Protein AF-A0A529LK56-F1 (afdb_monomer)

pLDDT: mean 95.72, std 2.09, range [88.94, 98.31]

Nearest PDB structures (foldseek):
  2pkh-assembly2_F  TM=9.470E-01  e=5.217E-05  Pseudomonas syringae pv. tomato str. DC3000

Solvent-accessible surface area (backbone atoms only — not comparable to full-atom values): 4899 Å² total; per-residue (Å²): 94,50,77,44,77,44,66,58,96,89,38,51,77,43,81,45,79,45,83,64,62,50,90,82,46,75,60,62,76,77,57,65,64,91,82,40,57,70,66,61,57,44,47,75,76,51,73,81,90,78,86,86,88,88,86,82,91,72,62,31,47,71,66,58,9,63,69,47,75,50,58,69,60,80

Sequence (74 aa):
HSVVVNFENDLPVQLEERFVNPSLIPDYDKQDFSKTATYDYLMQKTPVTEVEHIISAIPADAETARHLGIDVGA

Radius of gyration: 14.25 Å; Cα contacts (8 Å, |Δi|>4): 71; chains: 1; bounding box: 32×23×36 Å

Foldseek 3Di:
DDWDFDDDPNAGDDTDDDDDDCVQVVCLVVDDCVVPPSVRVVCVSPNDPDDDDDDDDFFADPVRCVSRVHDGGD

Mean predicted aligned error: 2.8 Å

Secondary structure (DSSP, 8-state):
-EEEEEEETTEEEEEEEE---TTT-TTGGGS-TTTS-HHHHHHHHS---------------HHHHHH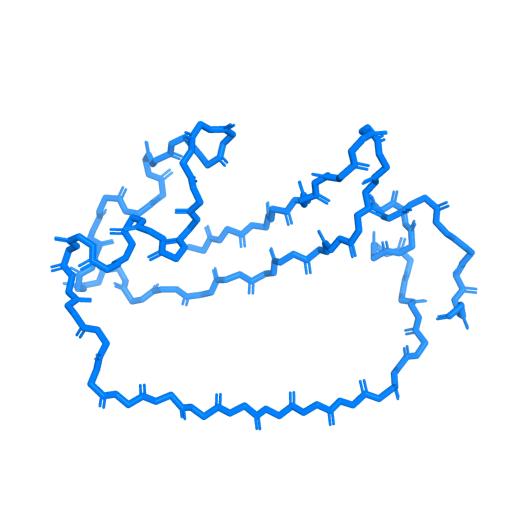HT--TT-

Structure (mmCIF, N/CA/C/O backbone):
data_AF-A0A529LK56-F1
#
_entry.id   AF-A0A529LK56-F1
#
loop_
_atom_site.group_PDB
_atom_site.id
_atom_site.type_symbol
_atom_site.label_atom_id
_atom_site.label_alt_id
_atom_site.label_comp_id
_atom_site.label_asym_id
_atom_site.label_entity_id
_atom_site.label_seq_id
_atom_site.pdbx_PDB_ins_code
_atom_site.Cartn_x
_atom_site.Cartn_y
_atom_site.Cartn_z
_atom_site.occupancy
_atom_site.B_iso_or_equiv
_atom_site.auth_seq_id
_atom_site.auth_comp_id
_atom_site.auth_asym_id
_atom_site.auth_atom_id
_atom_site.pdbx_PDB_model_num
ATOM 1 N N . HIS A 1 1 ? -8.714 -5.065 4.854 1.00 94.31 1 HIS A N 1
ATOM 2 C CA . HIS A 1 1 ? -7.536 -5.226 3.976 1.00 94.31 1 HIS A CA 1
ATOM 3 C C . HIS A 1 1 ? -7.712 -4.290 2.799 1.00 94.31 1 HIS A C 1
ATOM 5 O O . HIS A 1 1 ? -8.850 -4.037 2.421 1.00 94.31 1 HIS A O 1
ATOM 11 N N . SER A 1 2 ? -6.623 -3.720 2.300 1.00 95.88 2 SER A N 1
ATOM 12 C CA . SER A 1 2 ? -6.625 -2.822 1.147 1.00 95.88 2 SER A CA 1
ATOM 13 C C . SER A 1 2 ? -5.311 -2.946 0.389 1.00 95.88 2 SER A C 1
ATOM 15 O O . SER A 1 2 ? -4.264 -3.126 1.010 1.00 95.88 2 SER A O 1
ATOM 17 N N . VAL A 1 3 ? -5.380 -2.765 -0.926 1.00 96.81 3 VAL A N 1
ATOM 18 C CA . VAL A 1 3 ? -4.224 -2.610 -1.810 1.00 96.81 3 VAL A CA 1
ATOM 19 C C . VAL A 1 3 ? -4.374 -1.261 -2.504 1.00 96.81 3 VAL A C 1
ATOM 21 O O . VAL A 1 3 ? -5.395 -1.016 -3.148 1.00 96.81 3 VAL A O 1
ATOM 24 N N . VAL A 1 4 ? -3.407 -0.366 -2.317 1.00 97.19 4 VAL A N 1
ATOM 25 C CA . VAL A 1 4 ? -3.458 1.022 -2.795 1.00 97.19 4 VAL A CA 1
ATOM 26 C C . VAL A 1 4 ? -2.190 1.331 -3.579 1.00 97.19 4 VAL A C 1
ATOM 28 O O . VAL A 1 4 ? -1.088 1.042 -3.121 1.00 97.19 4 VAL A O 1
ATOM 31 N N . VAL A 1 5 ? -2.344 1.938 -4.756 1.00 97.75 5 VAL A N 1
ATOM 32 C CA . VAL A 1 5 ? -1.219 2.482 -5.525 1.00 97.75 5 VAL A CA 1
ATOM 33 C C . VAL A 1 5 ? -1.154 3.980 -5.265 1.00 97.75 5 VAL A C 1
ATOM 35 O O . VAL A 1 5 ? -2.088 4.704 -5.608 1.00 97.75 5 VAL A O 1
ATOM 38 N N . ASN A 1 6 ? -0.068 4.438 -4.649 1.00 96.81 6 ASN A N 1
ATOM 39 C CA . ASN A 1 6 ? 0.177 5.856 -4.411 1.00 96.81 6 ASN A CA 1
ATOM 40 C C . ASN A 1 6 ? 0.931 6.462 -5.595 1.00 96.81 6 ASN A C 1
ATOM 42 O O . ASN A 1 6 ? 1.867 5.857 -6.126 1.00 96.81 6 ASN A O 1
ATOM 46 N N . PHE A 1 7 ? 0.529 7.675 -5.973 1.00 96.94 7 PHE A N 1
ATOM 47 C CA . PHE A 1 7 ? 1.084 8.406 -7.105 1.00 96.94 7 PHE A CA 1
ATOM 48 C C . PHE A 1 7 ? 1.760 9.698 -6.650 1.00 96.94 7 PHE A C 1
ATOM 50 O O . PHE A 1 7 ? 1.256 10.399 -5.774 1.00 96.94 7 PHE A O 1
ATOM 57 N N . GLU A 1 8 ? 2.857 10.044 -7.312 1.00 96.88 8 GLU A N 1
ATOM 58 C CA . GLU A 1 8 ? 3.494 11.354 -7.239 1.00 96.88 8 GLU A CA 1
ATOM 59 C C . GLU A 1 8 ? 3.620 11.904 -8.663 1.00 96.88 8 GLU A C 1
ATOM 61 O O . GLU A 1 8 ? 4.225 11.267 -9.518 1.00 96.88 8 GLU A O 1
ATOM 66 N N . ASN A 1 9 ? 3.035 13.076 -8.940 1.00 95.81 9 ASN A N 1
ATOM 67 C CA . ASN A 1 9 ? 3.014 13.676 -10.286 1.00 95.81 9 ASN A CA 1
ATOM 68 C C . ASN A 1 9 ? 2.550 12.690 -11.381 1.00 95.81 9 ASN A C 1
ATOM 70 O O . ASN A 1 9 ? 3.200 12.554 -12.415 1.00 95.81 9 ASN A O 1
ATOM 74 N N . ASP A 1 10 ? 1.456 11.970 -11.117 1.00 95.31 10 ASP A N 1
ATOM 75 C CA . ASP A 1 10 ? 0.887 10.931 -11.992 1.00 95.31 10 ASP A CA 1
ATOM 76 C C . ASP A 1 10 ? 1.786 9.700 -12.239 1.00 95.31 10 ASP A C 1
ATOM 78 O O . ASP A 1 10 ? 1.424 8.815 -13.016 1.00 95.31 10 ASP A O 1
ATOM 82 N N . LEU A 1 11 ? 2.913 9.576 -11.530 1.00 97.62 11 LEU A N 1
ATOM 83 C CA . LEU A 1 11 ? 3.767 8.391 -11.539 1.00 97.62 11 LEU A CA 1
ATOM 84 C C . LEU A 1 11 ? 3.445 7.490 -10.334 1.00 97.62 11 LEU A C 1
ATOM 86 O O . LEU A 1 11 ? 3.473 7.981 -9.205 1.00 97.62 11 LEU A O 1
ATOM 90 N N . PRO A 1 12 ? 3.166 6.187 -10.518 1.00 97.88 12 PRO A N 1
ATOM 91 C CA . PRO A 1 12 ? 2.991 5.271 -9.397 1.00 97.88 12 PRO A CA 1
ATOM 92 C C . PRO A 1 12 ? 4.340 5.031 -8.706 1.00 97.88 12 PRO A C 1
ATOM 94 O O . PRO A 1 12 ? 5.285 4.534 -9.312 1.00 97.88 12 PRO A O 1
ATOM 97 N N . VAL A 1 13 ? 4.431 5.386 -7.425 1.00 97.19 13 VAL A N 1
ATOM 98 C CA . VAL A 1 13 ? 5.688 5.324 -6.653 1.00 97.19 13 VAL A CA 1
ATOM 99 C C . VAL A 1 13 ? 5.679 4.243 -5.581 1.00 97.19 13 VAL A C 1
ATOM 101 O O . VAL A 1 13 ? 6.734 3.850 -5.088 1.00 97.19 13 VAL A O 1
ATOM 104 N N . GLN A 1 14 ? 4.499 3.754 -5.198 1.00 97.50 14 GLN A N 1
ATOM 105 C CA . GLN A 1 14 ? 4.371 2.787 -4.116 1.00 97.50 14 GLN A CA 1
ATOM 106 C C . GLN A 1 14 ? 3.105 1.947 -4.269 1.00 97.50 14 GLN A C 1
ATOM 108 O O . GLN A 1 14 ? 2.011 2.483 -4.439 1.00 97.50 14 GLN A O 1
ATOM 113 N N . LEU A 1 15 ? 3.263 0.630 -4.141 1.00 97.81 15 LEU A N 1
ATOM 114 C CA . LEU A 1 15 ? 2.173 -0.309 -3.922 1.00 97.81 15 LEU A CA 1
ATOM 115 C C . LEU A 1 15 ? 2.115 -0.597 -2.420 1.00 97.81 15 LEU A C 1
ATOM 117 O O . LEU A 1 15 ? 3.014 -1.228 -1.869 1.00 97.81 15 LEU A O 1
ATOM 121 N N . GLU A 1 16 ? 1.087 -0.092 -1.747 1.00 97.62 16 GLU A N 1
ATOM 122 C CA . GLU A 1 16 ? 0.837 -0.368 -0.337 1.00 97.62 16 GLU A CA 1
ATOM 123 C C . GLU A 1 16 ? -0.187 -1.497 -0.207 1.00 97.62 16 GLU A C 1
ATOM 125 O O . GLU A 1 16 ? -1.344 -1.348 -0.605 1.00 97.62 16 GLU A O 1
ATOM 130 N N . GLU A 1 17 ? 0.209 -2.598 0.426 1.00 96.69 17 GLU A N 1
ATOM 131 C CA . GLU A 1 17 ? -0.725 -3.598 0.929 1.00 96.69 17 GLU A CA 1
ATOM 132 C C . GLU A 1 17 ? -0.869 -3.459 2.445 1.00 96.69 17 GLU A C 1
ATOM 134 O O . GLU A 1 17 ? 0.111 -3.495 3.193 1.00 96.69 17 GLU A O 1
ATOM 139 N N . ARG A 1 18 ? -2.110 -3.302 2.915 1.00 96.38 18 ARG A N 1
ATOM 140 C CA . ARG A 1 18 ? -2.395 -3.064 4.330 1.00 96.38 18 ARG A CA 1
ATOM 141 C C . ARG A 1 18 ? -3.430 -4.026 4.890 1.00 96.38 18 ARG A C 1
ATOM 143 O O . ARG A 1 18 ? -4.576 -4.108 4.434 1.00 96.38 18 ARG A O 1
ATOM 150 N N . PHE A 1 19 ? -3.044 -4.693 5.972 1.00 96.19 19 PHE A N 1
ATOM 151 C CA . PHE A 1 19 ? -3.909 -5.542 6.783 1.00 96.19 19 PHE A CA 1
ATOM 152 C C . PHE A 1 19 ? -4.277 -4.815 8.076 1.00 96.19 19 PHE A C 1
ATOM 154 O O . PHE A 1 19 ? -3.425 -4.246 8.752 1.00 96.19 19 PHE A O 1
ATOM 161 N N . VAL A 1 20 ? -5.566 -4.819 8.409 1.00 95.75 20 VAL A N 1
ATOM 162 C CA . VAL A 1 20 ? -6.120 -4.128 9.580 1.00 95.75 20 VAL A CA 1
ATOM 163 C C . VAL A 1 20 ? -7.045 -5.086 10.302 1.00 95.75 20 VAL A C 1
ATOM 165 O O . VAL A 1 20 ? -7.792 -5.822 9.657 1.00 95.75 20 VAL A O 1
ATOM 168 N N . ASN A 1 21 ? -7.000 -5.070 11.633 1.00 95.12 21 ASN A N 1
ATOM 169 C CA . ASN A 1 21 ? -7.891 -5.863 12.466 1.00 95.12 21 ASN A CA 1
ATOM 170 C C . ASN A 1 21 ? -9.332 -5.310 12.381 1.00 95.12 21 ASN A C 1
ATOM 172 O O . ASN A 1 21 ? -9.587 -4.222 12.910 1.00 95.12 21 ASN A O 1
ATOM 176 N N . PRO A 1 22 ? -10.287 -6.042 11.772 1.00 94.00 22 PRO A N 1
ATOM 177 C CA . PRO A 1 22 ? -11.657 -5.559 11.604 1.00 94.00 22 PRO A CA 1
ATOM 178 C C . PRO A 1 22 ? -12.410 -5.436 12.935 1.00 94.00 22 PRO A C 1
ATOM 180 O O . PRO A 1 22 ? -13.350 -4.658 13.030 1.00 94.00 22 PRO A O 1
ATOM 183 N N . SER A 1 23 ? -11.988 -6.141 13.989 1.00 95.00 23 SER A N 1
ATOM 184 C CA . SER A 1 23 ? -12.585 -5.989 15.321 1.00 95.00 23 SER A CA 1
ATOM 185 C C . SER A 1 23 ? -12.248 -4.642 15.963 1.00 95.00 23 SER A C 1
ATOM 187 O O . SER A 1 23 ? -13.002 -4.171 16.809 1.00 95.00 23 SER A O 1
ATOM 189 N N . LEU A 1 24 ? -11.123 -4.026 15.580 1.00 92.88 24 LEU A N 1
ATOM 190 C CA . LEU A 1 24 ? -10.728 -2.697 16.056 1.00 92.88 24 LEU A CA 1
ATOM 191 C C . LEU A 1 24 ? -11.263 -1.594 15.143 1.00 92.88 24 LEU A C 1
ATOM 193 O O . LEU A 1 24 ? -11.735 -0.571 15.629 1.00 92.88 24 LEU A O 1
ATOM 197 N N . ILE A 1 25 ? -11.206 -1.810 13.826 1.00 95.62 25 ILE A N 1
ATOM 198 C CA . ILE A 1 25 ? -11.586 -0.818 12.816 1.00 95.62 25 ILE A CA 1
ATOM 199 C C . ILE A 1 25 ? -12.627 -1.436 11.863 1.00 95.62 25 ILE A C 1
ATOM 201 O O . ILE A 1 25 ? -12.298 -1.794 10.729 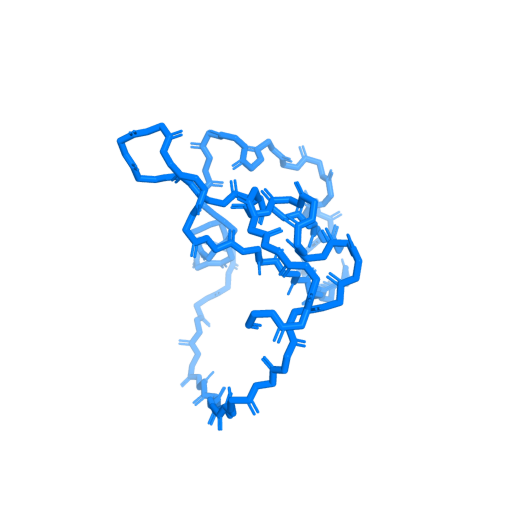1.00 95.62 25 ILE A O 1
ATOM 205 N N . PRO A 1 26 ? -13.889 -1.588 12.306 1.00 94.62 26 PRO A N 1
ATOM 206 C CA . PRO A 1 26 ? -14.907 -2.358 11.585 1.00 94.62 26 PRO A CA 1
ATOM 207 C C . PRO A 1 26 ? -15.373 -1.732 10.268 1.00 94.62 26 PRO A C 1
ATOM 209 O O . PRO A 1 26 ? -15.968 -2.425 9.453 1.00 94.62 26 PRO A O 1
ATOM 212 N N . ASP A 1 27 ? -15.109 -0.442 10.049 1.00 95.38 27 ASP A N 1
ATOM 213 C CA . ASP A 1 27 ? -15.513 0.280 8.835 1.00 95.38 27 ASP A CA 1
ATOM 214 C C . ASP A 1 27 ? -14.347 0.529 7.865 1.00 95.38 27 ASP A C 1
ATOM 216 O O . ASP A 1 27 ? -14.479 1.340 6.948 1.00 95.38 27 ASP A O 1
ATOM 220 N N . TYR A 1 28 ? -13.195 -0.119 8.068 1.00 95.81 28 TYR A N 1
ATOM 221 C CA . TYR A 1 28 ? -11.993 0.115 7.260 1.00 95.81 28 TYR A CA 1
ATOM 222 C C . TYR A 1 28 ? -12.217 -0.150 5.762 1.00 95.81 28 TYR A C 1
ATOM 224 O O . TYR A 1 28 ? -11.779 0.623 4.919 1.00 95.81 28 TYR A O 1
ATOM 232 N N . ASP A 1 29 ? -12.925 -1.227 5.429 1.00 93.31 29 ASP A N 1
ATOM 233 C CA . ASP A 1 29 ? -13.243 -1.644 4.058 1.00 93.31 29 ASP A CA 1
ATOM 234 C C . ASP A 1 29 ? -14.271 -0.739 3.358 1.00 93.31 29 ASP A C 1
ATOM 236 O O . ASP A 1 29 ? -14.403 -0.781 2.138 1.00 93.31 29 ASP A O 1
ATOM 240 N N . LYS A 1 30 ? -14.979 0.103 4.117 1.00 94.88 30 LYS A N 1
ATOM 241 C CA . LYS A 1 30 ? -15.963 1.062 3.593 1.00 94.88 30 LYS A CA 1
ATOM 242 C C . LYS A 1 30 ? -15.350 2.413 3.227 1.00 94.88 30 LYS A C 1
ATOM 244 O O . LYS A 1 30 ? -16.072 3.291 2.756 1.00 94.88 30 LYS A O 1
ATOM 249 N N . GLN A 1 31 ? -14.064 2.620 3.507 1.00 95.44 31 GLN A N 1
ATOM 250 C CA . GLN A 1 31 ? -13.399 3.891 3.243 1.00 95.44 31 GLN A CA 1
ATOM 251 C C . GLN A 1 31 ? -12.987 4.023 1.777 1.00 95.44 31 GLN A C 1
ATOM 253 O O . GLN A 1 31 ? -12.607 3.054 1.125 1.00 95.44 31 GLN A O 1
ATOM 258 N N . ASP A 1 32 ? -13.019 5.257 1.280 1.00 95.94 32 ASP A N 1
ATOM 259 C CA . ASP A 1 32 ? -12.521 5.612 -0.046 1.00 95.94 32 ASP A CA 1
ATOM 260 C C . ASP A 1 32 ? -11.070 6.108 0.051 1.00 95.94 32 ASP A C 1
ATOM 262 O O . ASP A 1 32 ? -10.807 7.296 0.262 1.00 95.94 32 ASP A O 1
ATOM 266 N N . PHE A 1 33 ? -10.117 5.185 -0.106 1.00 96.12 33 PHE A N 1
ATOM 267 C CA . PHE A 1 33 ? -8.687 5.493 -0.002 1.00 96.12 33 PHE A CA 1
ATOM 268 C C . PHE A 1 33 ? -8.123 6.288 -1.192 1.00 96.12 33 PHE A C 1
ATOM 270 O O . PHE A 1 33 ? -6.960 6.673 -1.163 1.00 96.12 33 PHE A O 1
ATOM 277 N N . SER A 1 34 ? -8.938 6.616 -2.206 1.00 94.12 34 SER A N 1
ATOM 278 C CA . SER A 1 34 ? -8.539 7.593 -3.233 1.00 94.12 34 SER A CA 1
ATOM 279 C C . SER A 1 34 ? -8.562 9.039 -2.719 1.00 94.12 34 SER A C 1
ATOM 281 O O . SER A 1 34 ? -7.945 9.920 -3.312 1.00 94.12 34 SER A O 1
ATOM 283 N N . LYS A 1 35 ? -9.270 9.296 -1.608 1.00 94.62 35 LYS A N 1
ATOM 284 C CA . LYS A 1 35 ? -9.440 10.634 -1.013 1.00 94.62 35 LYS A CA 1
ATOM 285 C C . LYS A 1 35 ? -8.744 10.802 0.329 1.00 94.62 35 LYS A C 1
ATOM 287 O O . LYS A 1 35 ? -8.660 11.914 0.845 1.00 94.62 35 LYS A O 1
ATOM 292 N N . THR A 1 36 ? -8.323 9.714 0.955 1.00 93.81 36 THR A N 1
ATOM 293 C CA . THR A 1 36 ? -7.738 9.727 2.296 1.00 93.81 36 THR A CA 1
ATOM 294 C C . THR A 1 36 ? -6.697 8.630 2.383 1.00 93.81 36 THR A C 1
ATOM 296 O O . THR A 1 36 ? -6.984 7.489 2.035 1.00 93.81 36 THR A O 1
ATOM 299 N N . ALA A 1 37 ? -5.500 8.958 2.868 1.00 94.75 37 ALA A N 1
ATOM 300 C CA . ALA A 1 37 ? -4.467 7.957 3.074 1.00 94.75 37 ALA A CA 1
ATOM 301 C C . ALA A 1 37 ? -4.893 6.952 4.154 1.00 94.75 37 ALA A C 1
ATOM 303 O O . ALA A 1 37 ? -5.514 7.303 5.163 1.00 94.75 37 ALA A O 1
ATOM 304 N N . THR A 1 38 ? -4.522 5.690 3.959 1.00 95.69 38 THR A N 1
ATOM 305 C CA . THR A 1 38 ? -4.811 4.593 4.894 1.00 95.69 38 THR A CA 1
ATOM 306 C C . THR A 1 38 ? -4.290 4.900 6.300 1.00 95.69 38 THR A C 1
ATOM 308 O O . THR A 1 38 ? -5.009 4.720 7.285 1.00 95.69 38 THR A O 1
ATOM 311 N N . TYR A 1 39 ? -3.06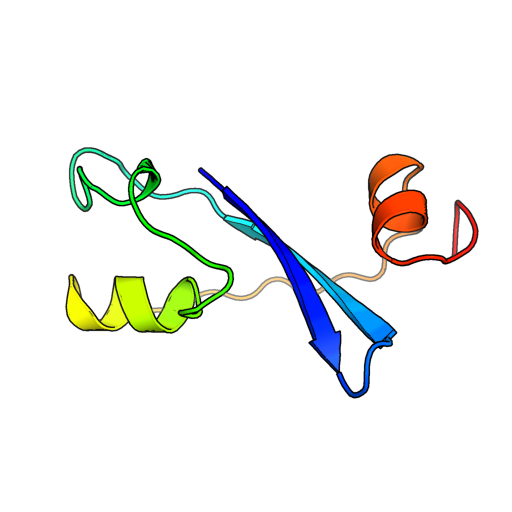1 5.415 6.395 1.00 94.19 39 TYR A N 1
ATOM 312 C CA . TYR A 1 39 ? -2.415 5.783 7.652 1.00 94.19 39 TYR A CA 1
ATOM 313 C C . TYR A 1 39 ? -3.180 6.885 8.395 1.00 94.19 39 TYR A C 1
ATOM 315 O O . TYR A 1 39 ? -3.458 6.740 9.586 1.00 94.19 39 TYR A O 1
ATOM 323 N N . ASP A 1 40 ? -3.592 7.942 7.689 1.00 94.50 40 ASP A N 1
ATOM 324 C CA . ASP A 1 40 ? -4.329 9.061 8.285 1.00 94.50 40 ASP A CA 1
ATOM 325 C C . ASP A 1 40 ? -5.678 8.611 8.845 1.00 94.50 40 ASP A C 1
ATOM 327 O O . ASP A 1 40 ? -6.050 8.988 9.960 1.00 94.50 40 ASP A O 1
ATOM 331 N N . TYR A 1 41 ? -6.400 7.762 8.106 1.00 95.50 41 TYR A N 1
ATOM 332 C CA . TYR A 1 41 ? -7.651 7.183 8.589 1.00 95.50 41 TYR A CA 1
ATOM 333 C C . TYR A 1 41 ? -7.442 6.375 9.876 1.00 95.50 41 TYR A C 1
ATOM 335 O O . TYR A 1 41 ? -8.200 6.525 10.837 1.00 95.50 41 TYR A O 1
ATOM 343 N N . LEU A 1 42 ? -6.399 5.542 9.926 1.00 95.19 42 LEU A N 1
ATOM 344 C CA . LEU A 1 42 ? -6.100 4.734 11.106 1.00 95.19 42 LEU A CA 1
ATOM 345 C C . LEU A 1 42 ? -5.725 5.601 12.310 1.00 95.19 42 LEU A C 1
ATOM 347 O O . LEU A 1 42 ? -6.251 5.362 13.395 1.00 95.19 42 LEU A O 1
ATOM 351 N N . MET A 1 43 ? -4.915 6.647 12.120 1.00 93.75 43 MET A N 1
ATOM 352 C CA . MET A 1 43 ? -4.527 7.570 13.196 1.00 93.75 43 MET A CA 1
ATOM 353 C C . MET A 1 43 ? -5.717 8.292 13.822 1.00 93.75 43 MET A C 1
ATOM 355 O O . MET A 1 43 ? -5.735 8.508 15.033 1.00 93.75 43 MET A O 1
ATOM 359 N N . GLN A 1 44 ? -6.738 8.621 13.027 1.00 92.75 44 GLN A N 1
ATOM 360 C CA . GLN A 1 44 ? -7.972 9.225 13.537 1.00 92.75 44 GLN A CA 1
ATOM 361 C C . GLN A 1 44 ? -8.805 8.258 14.388 1.00 92.75 44 GLN A C 1
ATOM 363 O O . GLN A 1 44 ? -9.548 8.696 15.267 1.00 92.75 44 GLN A O 1
ATOM 368 N N . LYS A 1 45 ? -8.729 6.950 14.119 1.00 93.06 45 LYS A N 1
ATOM 369 C CA . LYS A 1 45 ? -9.508 5.927 14.830 1.00 93.06 45 LYS A CA 1
ATOM 370 C C . LYS A 1 45 ? -8.785 5.384 16.053 1.00 93.06 45 LYS A C 1
ATOM 372 O O . LYS A 1 45 ? -9.423 5.084 17.060 1.00 93.06 45 LYS A O 1
ATOM 377 N N . THR A 1 46 ? -7.472 5.216 15.973 1.00 89.69 46 THR A N 1
ATOM 378 C CA . THR A 1 46 ? -6.648 4.695 17.063 1.00 89.69 46 THR A CA 1
ATOM 379 C C . THR A 1 46 ? -5.221 5.223 16.904 1.00 89.69 46 THR A C 1
ATOM 381 O O . THR A 1 46 ? -4.554 4.870 15.931 1.00 89.69 46 THR A O 1
ATOM 384 N N . PRO A 1 47 ? -4.726 6.050 17.843 1.00 88.94 47 PRO A N 1
ATOM 385 C CA . PRO A 1 47 ? -3.353 6.536 17.806 1.00 88.94 47 PRO A CA 1
ATOM 386 C C . PRO A 1 47 ? -2.352 5.381 17.837 1.00 88.94 47 PRO A C 1
ATOM 388 O O . PRO A 1 47 ? -2.484 4.456 18.640 1.00 88.94 47 PRO A O 1
ATOM 391 N N . VAL A 1 48 ? -1.328 5.455 16.991 1.00 89.06 48 VAL A N 1
ATOM 392 C CA . VAL A 1 48 ? -0.207 4.517 17.031 1.00 89.06 48 VAL A CA 1
ATOM 393 C C . VAL A 1 48 ? 0.672 4.842 18.231 1.00 89.06 48 VAL A C 1
ATOM 395 O O . VAL A 1 48 ? 1.082 5.984 18.431 1.00 89.06 48 VAL A O 1
ATOM 398 N N . THR A 1 49 ? 0.961 3.821 19.030 1.00 93.12 49 THR A N 1
ATOM 399 C CA . THR A 1 49 ? 1.853 3.915 20.193 1.00 93.12 49 THR A CA 1
ATOM 400 C C . THR A 1 49 ? 3.238 3.348 19.908 1.00 93.12 49 THR A C 1
ATOM 402 O O . THR A 1 49 ? 4.200 3.745 20.556 1.00 93.12 49 THR A O 1
ATOM 405 N N . GLU A 1 50 ? 3.342 2.426 18.950 1.00 93.94 50 GLU A N 1
ATOM 406 C CA . GLU A 1 50 ? 4.574 1.731 18.585 1.00 93.94 50 GLU A CA 1
ATOM 407 C C . GLU A 1 50 ? 4.536 1.321 17.107 1.00 93.94 50 GLU A C 1
ATOM 409 O O . GLU A 1 50 ? 3.466 1.014 16.573 1.00 93.94 50 GLU A O 1
ATOM 414 N N . VAL A 1 51 ? 5.701 1.334 16.452 1.00 93.81 51 VAL A N 1
ATOM 415 C CA . VAL A 1 51 ? 5.875 0.936 15.049 1.00 93.81 51 VAL A CA 1
ATOM 416 C C . VAL A 1 51 ? 7.175 0.155 14.894 1.00 93.81 51 VAL A C 1
ATOM 418 O O . VAL A 1 51 ? 8.226 0.605 15.346 1.00 93.81 51 VAL A O 1
ATOM 421 N N . GLU A 1 52 ? 7.105 -0.974 14.194 1.00 96.94 52 GLU A N 1
ATOM 422 C CA . GLU A 1 52 ? 8.261 -1.743 13.738 1.00 96.94 52 GLU A CA 1
ATOM 423 C C . GLU A 1 52 ? 8.379 -1.633 12.211 1.00 96.94 52 GLU A C 1
ATOM 425 O O . GLU A 1 52 ? 7.376 -1.691 11.496 1.00 96.94 52 GLU A O 1
ATOM 430 N N . HIS A 1 53 ? 9.605 -1.476 11.704 1.00 95.50 53 HIS A N 1
ATOM 431 C CA . HIS A 1 53 ? 9.884 -1.417 10.271 1.00 95.50 53 HIS A CA 1
ATOM 432 C C . HIS A 1 53 ? 10.916 -2.468 9.871 1.00 95.50 53 HIS A C 1
ATOM 434 O O . HIS A 1 53 ? 11.990 -2.558 10.466 1.00 95.50 53 HIS A O 1
ATOM 440 N N . ILE 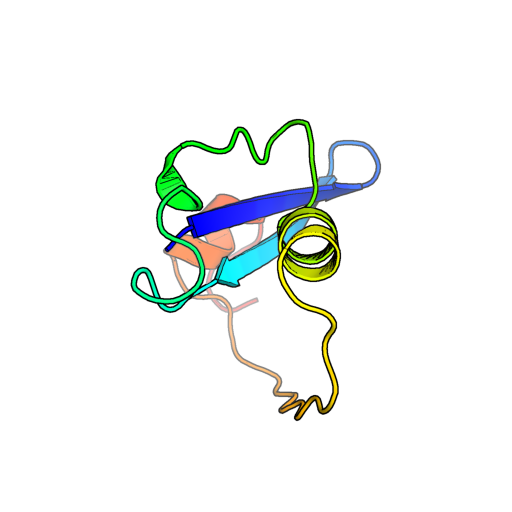A 1 54 ? 10.616 -3.197 8.797 1.00 97.06 54 ILE A N 1
ATOM 441 C CA . ILE A 1 54 ? 11.540 -4.118 8.134 1.00 97.06 54 ILE A CA 1
ATOM 442 C C . ILE A 1 54 ? 11.713 -3.630 6.698 1.00 97.06 54 ILE A C 1
ATOM 444 O O . ILE A 1 54 ? 10.733 -3.438 5.983 1.00 97.06 54 ILE A O 1
ATOM 448 N N . ILE A 1 55 ? 12.962 -3.410 6.284 1.00 96.62 55 ILE A N 1
ATOM 449 C CA . ILE A 1 55 ? 13.308 -2.898 4.952 1.00 96.62 55 ILE A CA 1
ATOM 450 C C . ILE A 1 55 ? 14.137 -3.957 4.234 1.00 96.62 55 ILE A C 1
ATOM 452 O O . ILE A 1 55 ? 15.044 -4.555 4.815 1.00 96.62 55 ILE A O 1
ATOM 456 N N . SER A 1 56 ? 13.821 -4.219 2.970 1.00 96.94 56 SER A N 1
ATOM 457 C CA . SER A 1 56 ? 14.521 -5.203 2.143 1.00 96.94 56 SER A CA 1
ATOM 458 C C . SER A 1 56 ? 14.501 -4.783 0.678 1.00 96.94 56 SER A C 1
ATOM 460 O O . SER A 1 56 ? 13.589 -4.085 0.245 1.00 96.94 56 SER A O 1
ATOM 462 N N . ALA A 1 57 ? 15.509 -5.220 -0.076 1.00 97.44 57 ALA A N 1
ATOM 463 C CA . ALA A 1 57 ? 15.526 -5.118 -1.529 1.00 97.44 57 ALA A CA 1
ATOM 464 C C . ALA A 1 57 ? 15.071 -6.460 -2.107 1.00 97.44 57 ALA A C 1
ATOM 466 O O . ALA A 1 57 ? 15.702 -7.489 -1.856 1.00 97.44 57 ALA A O 1
ATOM 467 N 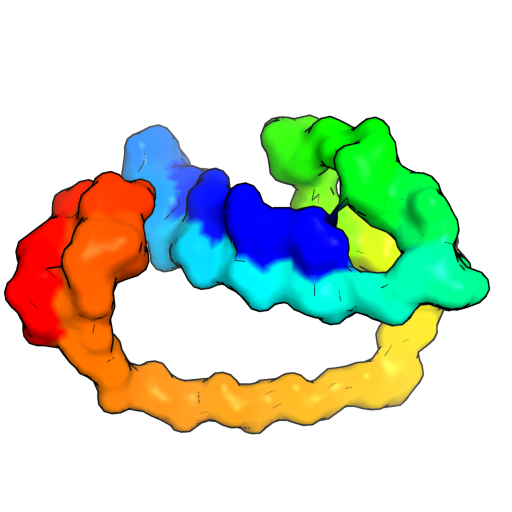N . ILE A 1 58 ? 13.967 -6.442 -2.845 1.00 96.56 58 ILE A N 1
ATOM 468 C CA . ILE A 1 58 ? 13.388 -7.616 -3.495 1.00 96.56 58 ILE A CA 1
ATOM 469 C C . ILE A 1 58 ? 13.065 -7.268 -4.951 1.00 96.56 58 ILE A C 1
ATOM 471 O O . ILE A 1 58 ? 12.693 -6.125 -5.208 1.00 96.56 58 ILE A O 1
ATOM 475 N N . PRO A 1 59 ? 13.202 -8.221 -5.887 1.00 97.56 59 PRO A N 1
ATOM 476 C CA . PRO A 1 59 ? 12.763 -8.018 -7.262 1.00 97.56 59 PRO A CA 1
ATOM 477 C C . PRO A 1 59 ? 11.238 -7.867 -7.327 1.00 97.56 59 PRO A C 1
ATOM 479 O O . PRO A 1 59 ? 10.519 -8.605 -6.646 1.00 97.56 59 PRO A O 1
ATOM 482 N N . ALA A 1 60 ? 10.743 -6.967 -8.176 1.00 97.69 60 ALA A N 1
ATOM 483 C CA . ALA A 1 60 ? 9.310 -6.797 -8.395 1.00 97.69 60 ALA A CA 1
ATOM 484 C C . ALA A 1 60 ? 8.674 -8.062 -8.999 1.00 97.69 60 ALA A C 1
ATOM 486 O O . ALA A 1 60 ? 9.100 -8.552 -10.052 1.00 97.69 60 ALA A O 1
ATOM 487 N N . ASP A 1 61 ? 7.623 -8.580 -8.361 1.00 97.62 61 ASP A N 1
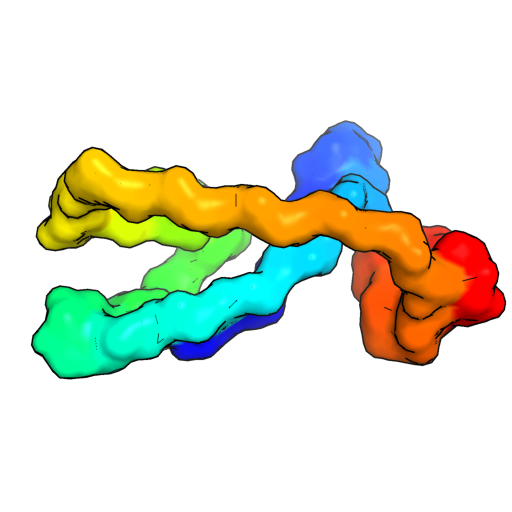ATOM 488 C CA . ASP A 1 61 ? 6.799 -9.637 -8.948 1.00 97.62 61 ASP A CA 1
ATOM 489 C C . ASP A 1 61 ? 5.884 -9.093 -10.062 1.00 97.62 61 ASP A C 1
ATOM 491 O O . ASP A 1 61 ? 5.820 -7.892 -10.327 1.00 97.62 61 ASP A O 1
ATOM 495 N N . ALA A 1 62 ? 5.172 -9.988 -10.751 1.00 98.12 62 ALA A N 1
ATOM 496 C CA . ALA A 1 62 ? 4.338 -9.612 -11.893 1.00 98.12 62 ALA A CA 1
ATOM 497 C C . ALA A 1 62 ? 3.201 -8.640 -11.531 1.00 98.12 62 ALA A C 1
ATOM 499 O O . ALA A 1 62 ? 2.797 -7.824 -12.360 1.00 98.12 62 ALA A O 1
ATOM 500 N N . GLU A 1 63 ? 2.665 -8.733 -10.316 1.00 96.94 63 GLU A N 1
ATOM 501 C CA . GLU A 1 63 ? 1.579 -7.875 -9.854 1.00 96.94 63 GLU A CA 1
ATOM 502 C C . GLU A 1 63 ? 2.099 -6.483 -9.490 1.00 96.94 63 GLU A C 1
ATOM 504 O O . GLU A 1 63 ? 1.588 -5.482 -9.998 1.00 96.94 63 GLU A O 1
ATOM 509 N N . THR A 1 64 ? 3.164 -6.427 -8.697 1.00 97.75 64 THR A N 1
ATOM 510 C CA . THR A 1 64 ? 3.853 -5.198 -8.301 1.00 97.75 64 THR A CA 1
ATOM 511 C C . THR A 1 64 ? 4.350 -4.437 -9.521 1.00 97.75 64 THR A C 1
ATOM 513 O O . THR A 1 64 ? 4.059 -3.250 -9.661 1.00 97.75 64 THR A O 1
ATOM 516 N N . ALA A 1 65 ? 5.010 -5.128 -10.454 1.00 98.19 65 ALA A N 1
ATOM 517 C CA . ALA A 1 65 ? 5.501 -4.548 -11.699 1.00 98.19 65 ALA A CA 1
ATOM 518 C C . ALA A 1 65 ? 4.372 -3.917 -12.527 1.00 98.19 65 ALA A C 1
ATOM 520 O O . ALA A 1 65 ? 4.474 -2.772 -12.966 1.00 98.19 65 ALA A O 1
ATOM 521 N N . ARG A 1 66 ? 3.242 -4.625 -12.667 1.00 97.94 66 ARG A N 1
ATOM 522 C CA . ARG A 1 66 ? 2.053 -4.123 -13.369 1.00 97.94 66 ARG A CA 1
ATOM 523 C C . ARG A 1 66 ? 1.471 -2.877 -12.701 1.00 97.94 66 ARG A C 1
ATOM 525 O O . ARG A 1 66 ? 1.078 -1.954 -13.407 1.00 97.94 66 ARG A O 1
ATOM 532 N N . HIS A 1 67 ? 1.379 -2.851 -11.372 1.00 97.94 67 HIS A N 1
ATOM 533 C CA . HIS A 1 67 ? 0.826 -1.707 -10.640 1.00 97.94 67 HIS A CA 1
ATOM 534 C C . HIS A 1 67 ? 1.745 -0.485 -10.655 1.00 97.94 67 HIS A C 1
ATOM 536 O O . HIS A 1 67 ? 1.253 0.639 -10.722 1.00 97.94 67 HIS A O 1
ATOM 542 N N . LEU A 1 68 ? 3.059 -0.705 -10.618 1.00 97.94 68 LEU A N 1
ATOM 543 C CA . LEU A 1 68 ? 4.063 0.357 -10.627 1.00 97.94 68 LEU A CA 1
ATOM 544 C C . LEU A 1 68 ? 4.528 0.754 -12.034 1.00 97.94 68 LEU A C 1
ATOM 546 O O . LEU A 1 68 ? 5.290 1.702 -12.175 1.00 97.94 68 LEU A 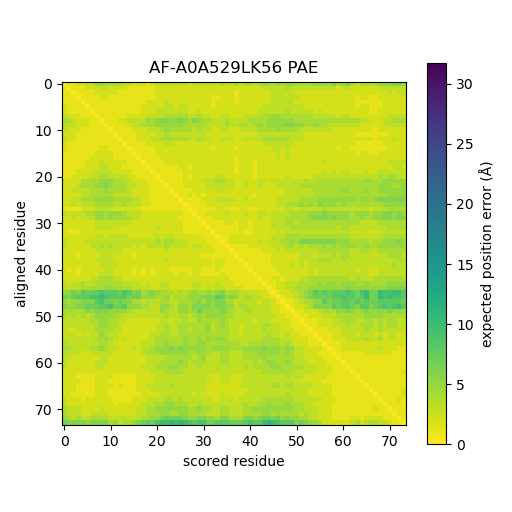O 1
ATOM 550 N N . GLY A 1 69 ? 4.084 0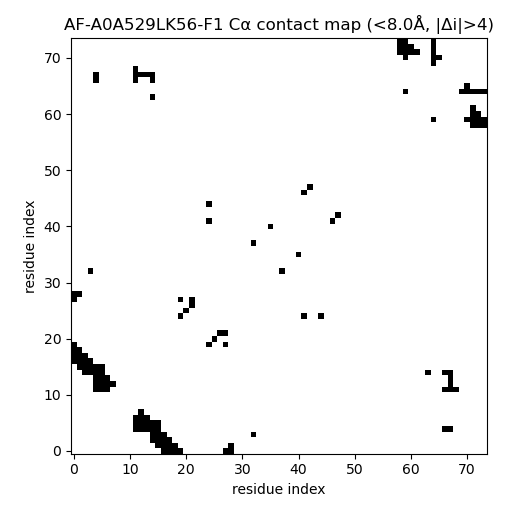.059 -13.085 1.00 97.44 69 GLY A N 1
ATOM 551 C CA . GLY A 1 69 ? 4.508 0.348 -14.457 1.00 97.44 69 GLY A CA 1
ATOM 552 C C . GLY A 1 69 ? 6.011 0.148 -14.682 1.00 97.44 69 GLY A C 1
ATOM 553 O O . GLY A 1 69 ? 6.613 0.889 -15.455 1.00 97.44 69 GLY A O 1
ATOM 554 N N . ILE A 1 70 ? 6.606 -0.832 -13.998 1.00 97.69 70 ILE A N 1
ATOM 555 C CA . ILE A 1 70 ? 8.025 -1.202 -14.106 1.00 97.69 70 ILE A CA 1
ATOM 556 C C . ILE A 1 70 ? 8.173 -2.615 -14.680 1.00 97.69 70 ILE A C 1
ATOM 558 O O . ILE A 1 70 ? 7.190 -3.346 -14.821 1.00 97.69 70 ILE A O 1
ATOM 562 N N . ASP A 1 71 ? 9.402 -3.011 -15.006 1.00 98.31 71 ASP A N 1
ATOM 563 C CA . ASP A 1 71 ? 9.686 -4.360 -15.492 1.00 98.31 71 ASP A CA 1
ATOM 564 C C . ASP A 1 71 ? 9.596 -5.401 -14.365 1.00 98.31 71 ASP A C 1
ATOM 566 O O . ASP A 1 71 ? 9.949 -5.148 -13.212 1.00 98.31 71 ASP A O 1
ATOM 570 N N . VAL A 1 72 ? 9.157 -6.616 -14.706 1.00 98.12 72 VAL A N 1
ATOM 571 C CA . VAL A 1 72 ? 9.217 -7.753 -13.776 1.00 98.12 72 VAL A CA 1
ATOM 572 C C . VAL 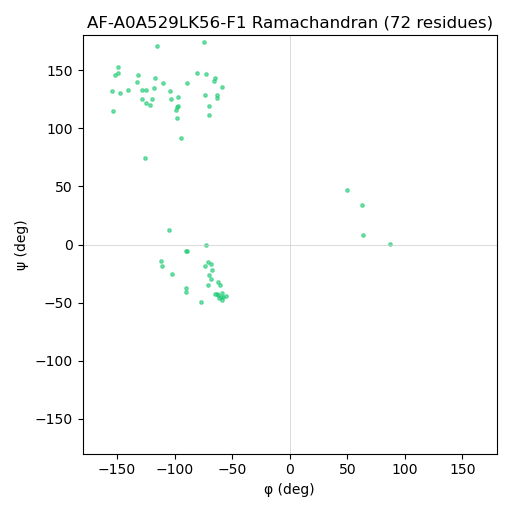A 1 72 ? 10.678 -8.049 -13.448 1.00 98.12 72 VAL A C 1
ATOM 574 O O . VAL A 1 72 ? 11.494 -8.243 -14.349 1.00 98.12 72 VAL A O 1
ATOM 577 N N . GLY A 1 73 ? 10.993 -8.133 -12.159 1.00 96.94 73 GLY A N 1
ATOM 578 C CA . GLY A 1 73 ? 12.349 -8.352 -11.668 1.00 96.94 73 GLY A CA 1
ATOM 579 C C . GLY A 1 73 ? 13.191 -7.089 -11.477 1.00 96.94 73 GLY A C 1
ATOM 580 O O . GLY A 1 73 ? 14.351 -7.232 -11.088 1.00 96.94 73 GLY A O 1
ATOM 581 N N . ALA A 1 74 ? 12.631 -5.904 -11.751 1.00 91.25 74 ALA A N 1
ATOM 582 C CA . ALA A 1 74 ? 13.245 -4.620 -11.408 1.00 91.25 74 ALA A CA 1
ATOM 583 C C . ALA A 1 74 ? 13.420 -4.443 -9.892 1.00 91.25 74 ALA A C 1
ATOM 585 O O . ALA A 1 74 ? 12.647 -5.069 -9.125 1.00 91.25 74 ALA A O 1
#